Protein AF-A0A7Y5GIV8-F1 (afdb_monomer_lite)

Sequence (76 aa):
MAGPQRQIFTSESVTEGHPDKIADQISDGVLDAVMKDDPTGRVACEVLVTTGMCIVAGEITTHTYIDVPKLARSII

Secondary structure (DSSP, 8-state):
-PPPPPPP-------TTSHHHHHHHHHHHHHHHHHHH-TT-EEEEEEEEETTEEEEEEEEE-SS---HH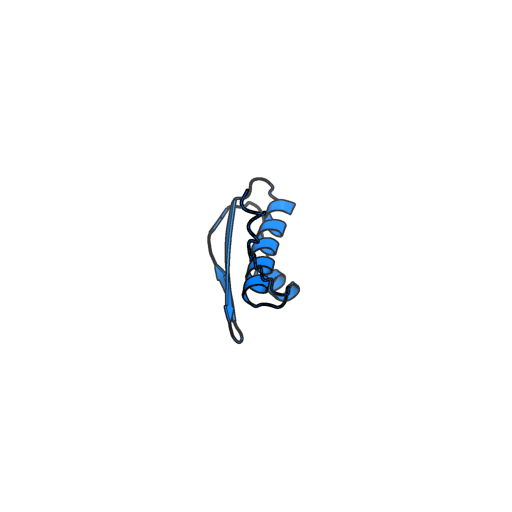HHHHHH-

pLDDT: mean 95.67, std 7.69, range [54.5, 98.81]

Radius of gyration: 18.65 Å; chains: 1; bounding box: 34×22×65 Å

Structure (mmCIF, N/CA/C/O backbone):
data_AF-A0A7Y5GIV8-F1
#
_entry.id   AF-A0A7Y5GIV8-F1
#
loop_
_atom_site.group_PDB
_atom_site.id
_atom_site.type_symbol
_atom_site.label_atom_id
_atom_site.label_alt_id
_atom_site.label_comp_id
_atom_site.label_asym_id
_atom_site.label_entity_id
_atom_site.label_seq_id
_atom_site.pdbx_PDB_ins_code
_atom_site.Cartn_x
_atom_site.Cartn_y
_atom_site.Cartn_z
_atom_site.occupancy
_atom_site.B_iso_or_equiv
_atom_site.auth_seq_id
_atom_site.auth_comp_id
_atom_site.auth_asym_id
_atom_site.auth_atom_id
_atom_site.pdbx_PDB_model_num
ATOM 1 N N . MET A 1 1 ? 7.282 12.550 51.047 1.00 54.50 1 MET A N 1
ATOM 2 C CA . MET A 1 1 ? 7.777 12.142 49.715 1.00 54.50 1 MET A CA 1
ATOM 3 C C . MET A 1 1 ? 6.553 11.802 48.886 1.00 54.50 1 MET A C 1
ATOM 5 O O . MET A 1 1 ? 5.781 10.962 49.329 1.00 54.50 1 MET A O 1
ATOM 9 N N . ALA A 1 2 ? 6.289 12.525 47.796 1.00 65.12 2 ALA A N 1
ATOM 10 C CA . ALA A 1 2 ? 5.141 12.221 46.941 1.00 65.12 2 ALA A CA 1
ATOM 11 C C . ALA A 1 2 ? 5.352 10.837 46.303 1.00 65.12 2 ALA A C 1
ATOM 13 O O . ALA A 1 2 ? 6.434 10.567 45.786 1.00 65.12 2 ALA A O 1
ATOM 14 N N . GLY A 1 3 ? 4.360 9.948 46.419 1.00 74.25 3 GLY A N 1
ATOM 15 C CA . GLY A 1 3 ? 4.403 8.618 45.807 1.00 74.25 3 GLY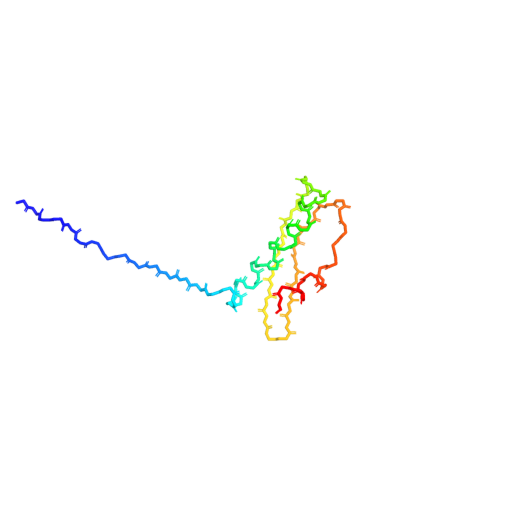 A CA 1
ATOM 16 C C . GLY A 1 3 ? 4.456 8.695 44.273 1.00 74.25 3 GLY A C 1
ATOM 17 O O . GLY A 1 3 ? 4.196 9.761 43.710 1.00 74.25 3 GLY A O 1
ATOM 18 N N . PRO A 1 4 ? 4.794 7.593 43.582 1.00 75.12 4 PRO A N 1
ATOM 19 C CA . PRO A 1 4 ? 4.903 7.588 42.126 1.00 75.12 4 PRO A CA 1
ATOM 20 C C . PRO A 1 4 ? 3.591 8.056 41.476 1.00 75.12 4 PRO A C 1
ATOM 22 O O . PRO A 1 4 ? 2.513 7.552 41.800 1.00 75.12 4 PRO A O 1
ATOM 25 N N . GLN A 1 5 ? 3.678 9.026 40.561 1.00 78.81 5 GLN A N 1
ATOM 26 C CA . GLN A 1 5 ? 2.536 9.464 39.758 1.00 78.81 5 GLN A CA 1
ATOM 27 C C . GLN A 1 5 ? 2.091 8.318 38.840 1.00 78.81 5 GLN A C 1
ATOM 29 O O . GLN A 1 5 ? 2.858 7.857 37.998 1.00 78.81 5 GLN A O 1
ATOM 34 N N . ARG A 1 6 ? 0.838 7.868 38.976 1.00 81.50 6 ARG A N 1
ATOM 35 C CA . ARG A 1 6 ? 0.203 6.995 37.980 1.00 81.50 6 ARG A CA 1
ATOM 36 C C . ARG A 1 6 ? -0.107 7.821 36.734 1.00 81.50 6 ARG A C 1
ATOM 38 O O . ARG A 1 6 ? -0.922 8.737 36.801 1.00 81.50 6 ARG A O 1
ATOM 45 N N . GLN A 1 7 ? 0.521 7.481 35.614 1.00 87.88 7 GLN A N 1
ATOM 46 C CA . GLN A 1 7 ? 0.130 7.971 34.294 1.00 87.88 7 GLN A CA 1
ATOM 47 C C . GLN A 1 7 ? -0.861 6.997 33.658 1.00 87.88 7 GLN A C 1
ATOM 49 O O . GLN A 1 7 ? -0.684 5.782 33.743 1.00 87.88 7 GLN A O 1
ATOM 54 N N . ILE A 1 8 ? -1.907 7.537 33.032 1.00 92.19 8 ILE A N 1
ATOM 55 C CA . ILE A 1 8 ? -2.828 6.770 32.193 1.00 92.19 8 ILE A CA 1
ATOM 56 C C . ILE A 1 8 ? -2.361 6.943 30.749 1.00 92.19 8 ILE A C 1
ATOM 58 O O . ILE A 1 8 ? -2.259 8.070 30.269 1.00 92.19 8 ILE A O 1
ATOM 62 N N . PHE A 1 9 ? -2.068 5.828 30.085 1.00 95.62 9 PHE A N 1
ATOM 63 C CA . PHE A 1 9 ? -1.696 5.767 28.676 1.00 95.62 9 PHE A CA 1
ATOM 64 C C . PHE A 1 9 ? -2.671 4.841 27.954 1.00 95.62 9 PHE A C 1
ATOM 66 O O . PHE A 1 9 ? -2.952 3.744 28.440 1.00 95.62 9 PHE A O 1
ATOM 73 N N . THR A 1 10 ? -3.152 5.276 26.794 1.00 95.62 10 THR A N 1
ATOM 74 C CA . THR A 1 10 ? -4.052 4.500 25.941 1.00 95.62 10 THR A CA 1
ATOM 75 C C . THR A 1 10 ? -3.478 4.458 24.532 1.00 95.62 10 THR A C 1
ATOM 77 O O . THR A 1 10 ? -2.878 5.426 24.070 1.00 95.62 10 THR A O 1
ATOM 80 N N . SER A 1 11 ? -3.672 3.332 23.857 1.00 97.50 11 SER A N 1
ATOM 81 C CA . SER A 1 11 ? -3.331 3.109 22.456 1.00 97.50 11 SER A CA 1
ATOM 82 C C . SER A 1 11 ? -4.462 2.310 21.812 1.00 97.50 11 SER A C 1
ATOM 84 O O . SER A 1 11 ? -5.204 1.614 22.508 1.00 97.50 11 SER A O 1
ATOM 86 N N . GLU A 1 12 ? -4.597 2.430 20.499 1.00 98.25 12 GLU A N 1
ATOM 87 C CA . GLU A 1 12 ? -5.570 1.704 19.694 1.00 98.25 12 GLU A CA 1
ATOM 88 C C . GLU A 1 12 ? -4.884 1.043 18.498 1.00 98.25 12 GLU A C 1
ATOM 90 O O . GLU A 1 12 ? -3.736 1.341 18.165 1.00 98.25 12 GLU A O 1
ATOM 95 N N . SER A 1 13 ? -5.593 0.112 17.874 1.00 98.00 13 SER A N 1
ATOM 96 C CA . SER A 1 13 ? -5.178 -0.565 16.654 1.00 98.00 13 SER A CA 1
ATOM 97 C C . SER A 1 13 ? -6.422 -0.911 15.848 1.00 98.00 13 SER A C 1
ATOM 99 O O . SER A 1 13 ? -7.529 -0.982 16.387 1.00 98.00 13 SER A O 1
ATOM 101 N N . VAL A 1 14 ? -6.231 -1.157 14.562 1.00 98.31 14 VAL A N 1
ATOM 102 C CA . VAL A 1 14 ? -7.274 -1.611 13.650 1.00 98.31 14 VAL A CA 1
ATOM 103 C C . VAL A 1 14 ? -6.818 -2.895 12.969 1.00 98.31 14 VAL A C 1
ATOM 105 O O . VAL A 1 14 ? -5.627 -3.194 12.898 1.00 98.31 14 VAL A O 1
ATOM 108 N N . THR A 1 15 ? -7.776 -3.688 12.504 1.00 98.06 15 THR A N 1
ATOM 109 C CA . THR A 1 15 ? -7.470 -4.933 11.788 1.00 98.06 15 THR A CA 1
ATOM 110 C C . THR A 1 15 ? -6.971 -4.642 10.373 1.00 98.06 15 THR A C 1
ATOM 112 O O . THR A 1 15 ? -7.190 -3.552 9.844 1.00 98.06 15 THR A O 1
ATOM 115 N N . GLU A 1 16 ? -6.356 -5.635 9.735 1.00 97.38 16 GLU A N 1
ATOM 116 C CA . GLU A 1 16 ? -5.934 -5.567 8.328 1.00 97.38 16 GLU A CA 1
ATOM 117 C C . GLU A 1 16 ? -7.088 -5.243 7.361 1.00 97.38 16 GLU A C 1
ATOM 119 O O . GLU A 1 16 ? -6.861 -4.644 6.318 1.00 97.38 16 GLU A O 1
ATOM 124 N N . GLY A 1 17 ? -8.333 -5.565 7.732 1.00 97.44 17 GLY A N 1
ATOM 125 C CA . GLY A 1 17 ? -9.527 -5.258 6.941 1.00 97.44 17 GLY A CA 1
ATOM 126 C C . GLY A 1 17 ? -10.055 -3.828 7.095 1.00 97.44 17 GLY A C 1
ATOM 127 O O . GLY A 1 17 ? -11.034 -3.470 6.439 1.00 97.44 17 GLY A O 1
ATOM 128 N N . HIS A 1 18 ? -9.467 -3.004 7.969 1.00 98.50 18 HIS A N 1
ATOM 129 C CA . HIS A 1 18 ? -9.825 -1.588 8.054 1.00 98.50 18 HIS A CA 1
ATOM 130 C C . HIS A 1 18 ? -9.489 -0.892 6.725 1.00 98.50 18 HIS A C 1
ATOM 132 O O . HIS A 1 18 ? -8.400 -1.131 6.209 1.00 98.50 18 HIS A O 1
ATOM 138 N N . PRO A 1 19 ? -10.354 -0.021 6.168 1.00 98.12 19 PRO A N 1
ATOM 139 C CA . PRO A 1 19 ? -10.127 0.589 4.853 1.00 98.12 19 PRO A CA 1
ATOM 140 C C . PRO A 1 19 ? -8.763 1.280 4.739 1.00 98.12 19 PRO A C 1
ATOM 142 O O . PRO A 1 19 ? -8.068 1.066 3.751 1.00 98.12 19 PRO A O 1
ATOM 145 N N . ASP A 1 20 ? -8.330 2.000 5.777 1.00 98.31 20 ASP A N 1
ATOM 146 C CA . ASP A 1 20 ? -6.991 2.606 5.801 1.00 98.31 20 ASP A CA 1
ATOM 147 C C . ASP A 1 20 ? -5.878 1.549 5.713 1.00 98.31 20 ASP A C 1
ATOM 149 O O . ASP A 1 20 ? -4.908 1.730 4.990 1.00 98.31 20 ASP A O 1
ATOM 153 N N . LYS A 1 21 ? -6.033 0.398 6.381 1.00 98.31 21 LYS A N 1
ATOM 154 C CA . LYS A 1 21 ? -5.050 -0.693 6.315 1.00 98.31 21 LYS A CA 1
ATOM 155 C C . LYS A 1 21 ? -5.105 -1.485 5.020 1.00 98.31 21 LYS A C 1
ATOM 157 O O . LYS A 1 21 ? -4.084 -2.038 4.624 1.00 98.31 21 LYS A O 1
ATOM 162 N N . ILE A 1 22 ? -6.244 -1.523 4.337 1.00 98.44 22 ILE A N 1
ATOM 163 C CA . ILE A 1 22 ? -6.324 -2.044 2.969 1.00 98.44 22 ILE A CA 1
ATOM 164 C C . ILE A 1 22 ? -5.596 -1.103 2.004 1.00 98.44 22 ILE A C 1
ATOM 166 O O . ILE A 1 22 ? -4.855 -1.580 1.149 1.00 98.44 22 ILE A O 1
ATOM 170 N N . ALA A 1 23 ? -5.758 0.215 2.156 1.00 98.69 23 ALA A N 1
ATOM 171 C CA . ALA A 1 23 ? -5.006 1.190 1.370 1.00 98.69 23 ALA A CA 1
ATOM 172 C C . ALA A 1 23 ? -3.491 1.031 1.587 1.00 98.69 23 ALA A C 1
ATOM 174 O O . ALA A 1 23 ? -2.778 0.869 0.597 1.00 98.69 23 ALA A O 1
ATOM 175 N N . ASP A 1 24 ? -3.043 0.946 2.849 1.00 98.62 24 ASP A N 1
ATOM 176 C CA . ASP A 1 24 ? -1.638 0.696 3.214 1.00 98.62 24 ASP A CA 1
ATOM 177 C C . ASP A 1 24 ? -1.097 -0.591 2.559 1.00 98.62 24 ASP A C 1
ATOM 179 O O . ASP A 1 24 ? -0.028 -0.597 1.952 1.00 98.62 24 ASP A O 1
ATOM 183 N N . GLN A 1 25 ? -1.853 -1.694 2.626 1.00 98.69 25 GLN A N 1
ATOM 184 C CA . GLN A 1 25 ? -1.434 -2.969 2.032 1.00 98.69 25 GLN A CA 1
ATOM 185 C C . GLN A 1 25 ? -1.300 -2.893 0.509 1.00 98.69 25 GLN A C 1
ATOM 187 O O . GLN A 1 25 ? -0.375 -3.474 -0.055 1.00 98.69 25 GLN A O 1
ATOM 192 N N . ILE A 1 26 ? -2.203 -2.187 -0.176 1.00 98.69 26 ILE A N 1
ATOM 193 C CA . ILE A 1 26 ? -2.124 -2.016 -1.631 1.00 98.69 26 ILE A CA 1
ATOM 194 C C . ILE A 1 26 ? -0.937 -1.120 -2.002 1.00 98.69 26 ILE A C 1
ATOM 196 O O . ILE A 1 26 ? -0.217 -1.454 -2.947 1.00 98.69 26 ILE A O 1
ATOM 200 N N . SER A 1 27 ? -0.701 -0.018 -1.278 1.00 98.69 27 SER A N 1
ATOM 201 C CA . SER A 1 27 ? 0.458 0.849 -1.529 1.00 98.69 27 SER A CA 1
ATOM 202 C C . SER A 1 27 ? 1.774 0.101 -1.318 1.00 98.69 27 SER A C 1
ATOM 204 O O . SER A 1 27 ? 2.648 0.161 -2.187 1.00 98.69 27 SER A O 1
ATOM 206 N N . ASP A 1 28 ? 1.881 -0.677 -0.237 1.00 98.62 28 ASP A N 1
ATOM 207 C CA . ASP A 1 28 ? 3.067 -1.486 0.061 1.00 98.62 28 ASP A CA 1
ATOM 208 C C . ASP A 1 28 ? 3.233 -2.636 -0.937 1.00 98.62 28 ASP A C 1
ATOM 210 O O . ASP A 1 28 ? 4.341 -2.904 -1.386 1.00 98.62 28 ASP A O 1
ATOM 214 N N . GLY A 1 29 ? 2.144 -3.257 -1.398 1.00 98.44 29 GLY A N 1
ATOM 215 C CA . GLY A 1 29 ? 2.211 -4.276 -2.446 1.00 98.44 29 GLY A CA 1
ATOM 216 C C . GLY A 1 29 ? 2.783 -3.740 -3.764 1.00 98.44 29 GLY A C 1
ATOM 217 O O . GLY A 1 29 ? 3.543 -4.435 -4.443 1.00 98.44 29 GLY A O 1
ATOM 218 N N . VAL A 1 30 ? 2.466 -2.492 -4.130 1.00 98.50 30 VAL A N 1
ATOM 219 C CA . VAL A 1 30 ? 3.086 -1.828 -5.291 1.00 98.50 30 VAL A CA 1
ATOM 220 C C 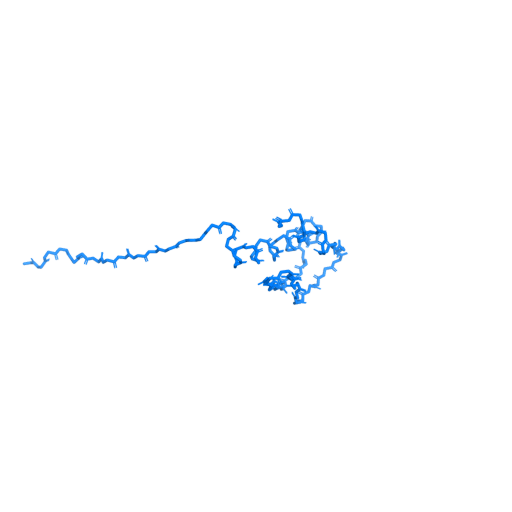. VAL A 1 30 ? 4.572 -1.568 -5.039 1.00 98.50 30 VAL A C 1
ATOM 222 O O . VAL A 1 30 ? 5.384 -1.832 -5.929 1.00 98.50 30 VAL A O 1
ATOM 225 N N . LEU A 1 31 ? 4.940 -1.090 -3.846 1.00 98.56 31 LEU A N 1
ATOM 226 C CA . LEU A 1 31 ? 6.339 -0.912 -3.454 1.00 98.56 31 LEU A CA 1
ATOM 227 C C . LEU A 1 31 ? 7.113 -2.234 -3.548 1.00 98.56 31 LEU A C 1
ATOM 229 O O . LEU A 1 31 ? 8.152 -2.273 -4.202 1.00 98.56 31 LEU A O 1
ATOM 233 N N . ASP A 1 32 ? 6.588 -3.316 -2.982 1.00 98.44 32 ASP A N 1
ATOM 234 C CA . ASP A 1 32 ? 7.204 -4.645 -3.000 1.00 98.44 32 ASP A CA 1
ATOM 235 C C . ASP A 1 32 ? 7.406 -5.161 -4.426 1.00 98.44 32 ASP A C 1
ATOM 237 O O . ASP A 1 32 ? 8.472 -5.684 -4.761 1.00 98.44 32 ASP A O 1
ATOM 241 N N . ALA A 1 33 ? 6.407 -4.979 -5.295 1.00 98.00 33 ALA A N 1
ATOM 242 C CA . ALA A 1 33 ? 6.507 -5.361 -6.699 1.00 98.00 33 ALA A CA 1
ATOM 243 C C . ALA A 1 33 ? 7.610 -4.585 -7.438 1.00 98.00 33 ALA A C 1
ATOM 245 O O . ALA A 1 33 ? 8.302 -5.172 -8.270 1.00 98.00 33 ALA A O 1
ATOM 246 N N . VAL A 1 34 ? 7.820 -3.300 -7.118 1.00 98.50 34 VAL A N 1
ATOM 247 C CA . VAL A 1 34 ? 8.966 -2.532 -7.635 1.00 98.50 34 VAL A CA 1
ATOM 248 C C . VAL A 1 34 ? 10.270 -3.065 -7.046 1.00 98.50 34 VAL A C 1
ATOM 250 O O . VAL A 1 34 ? 11.157 -3.450 -7.803 1.00 98.50 34 VAL A O 1
ATOM 253 N N . MET A 1 35 ? 10.383 -3.120 -5.716 1.00 98.31 35 MET A N 1
ATOM 254 C CA . MET A 1 35 ? 11.625 -3.453 -5.003 1.00 98.31 35 MET A CA 1
ATOM 255 C C . MET A 1 35 ? 12.155 -4.846 -5.343 1.00 98.31 35 MET A C 1
ATOM 257 O O . MET A 1 35 ? 13.364 -5.075 -5.300 1.00 98.31 35 MET A O 1
ATOM 261 N N . LYS A 1 36 ? 11.262 -5.775 -5.697 1.00 97.88 36 LYS A N 1
ATOM 262 C CA . LYS A 1 36 ? 11.616 -7.132 -6.112 1.00 97.88 36 LYS A CA 1
ATOM 263 C C . LYS A 1 36 ? 12.509 -7.160 -7.355 1.00 97.88 36 LYS A C 1
ATOM 265 O O . LYS A 1 36 ? 13.466 -7.932 -7.383 1.00 97.88 36 LYS A O 1
ATOM 270 N N . ASP A 1 37 ? 12.190 -6.348 -8.359 1.00 96.81 37 ASP A N 1
ATOM 271 C CA . ASP A 1 37 ? 12.832 -6.398 -9.680 1.00 96.81 37 ASP A CA 1
ATOM 272 C C . ASP A 1 37 ? 13.700 -5.151 -9.967 1.00 96.81 37 ASP A C 1
ATOM 274 O O . ASP A 1 37 ? 14.622 -5.209 -10.781 1.00 96.81 37 ASP A O 1
ATOM 278 N N . ASP A 1 38 ? 13.461 -4.041 -9.262 1.00 98.25 38 ASP A N 1
ATOM 279 C CA . ASP A 1 38 ? 14.219 -2.786 -9.332 1.00 98.25 38 ASP A CA 1
ATOM 280 C C . ASP A 1 38 ? 14.448 -2.199 -7.922 1.00 98.25 38 ASP A C 1
ATOM 282 O O . ASP A 1 38 ? 13.712 -1.312 -7.474 1.00 98.25 38 ASP A O 1
ATOM 286 N N . PRO A 1 39 ? 15.508 -2.641 -7.216 1.00 97.56 39 PRO A N 1
ATOM 287 C CA . PRO A 1 39 ? 15.838 -2.164 -5.868 1.00 97.56 39 PRO A CA 1
ATOM 288 C C . PRO A 1 39 ? 16.185 -0.670 -5.774 1.00 97.56 39 PRO A C 1
ATOM 290 O O . PRO A 1 39 ? 16.343 -0.143 -4.675 1.00 97.56 39 PRO A O 1
ATOM 293 N N . THR A 1 40 ? 16.369 0.012 -6.909 1.00 98.00 40 THR A N 1
ATOM 294 C CA . THR A 1 40 ? 16.651 1.456 -6.975 1.00 98.00 40 THR A CA 1
ATOM 295 C C 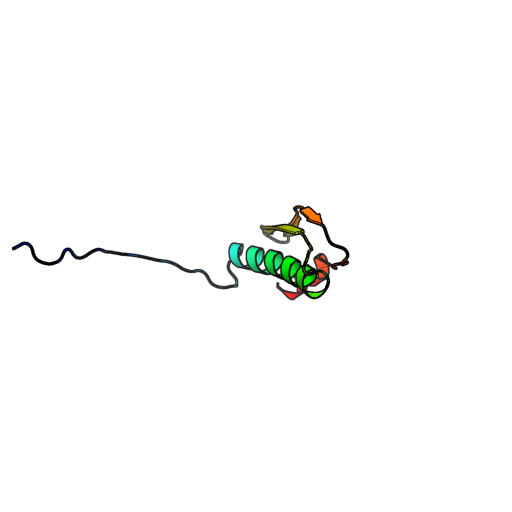. THR A 1 40 ? 15.446 2.285 -7.414 1.00 98.00 40 THR A C 1
ATOM 297 O O . THR A 1 40 ? 15.550 3.513 -7.523 1.00 98.00 40 THR A O 1
ATOM 300 N N . GLY A 1 41 ? 14.311 1.626 -7.661 1.00 98.06 41 GLY A N 1
ATOM 301 C CA . GLY A 1 41 ? 13.057 2.267 -8.008 1.00 98.06 41 GLY A CA 1
ATOM 302 C C . GLY A 1 41 ? 12.615 3.259 -6.932 1.00 98.06 41 GLY A C 1
ATOM 303 O O . GLY A 1 41 ? 12.932 3.132 -5.750 1.00 98.06 41 GLY A O 1
ATOM 304 N N . ARG A 1 42 ? 11.879 4.288 -7.342 1.00 98.50 42 ARG A N 1
ATOM 305 C CA . ARG A 1 42 ? 11.295 5.283 -6.434 1.00 98.50 42 ARG A CA 1
ATOM 306 C C . ARG A 1 42 ? 9.786 5.179 -6.502 1.00 98.50 42 ARG A C 1
ATOM 308 O O . ARG A 1 42 ? 9.227 5.274 -7.593 1.00 98.50 42 ARG A O 1
ATOM 315 N N . VAL A 1 43 ? 9.153 5.000 -5.348 1.00 98.56 43 VAL A N 1
ATOM 316 C CA . VAL A 1 43 ? 7.714 4.757 -5.233 1.00 98.56 43 VAL A CA 1
ATOM 317 C C . VAL A 1 43 ? 7.130 5.730 -4.220 1.00 98.56 43 VAL A C 1
ATOM 319 O O . VAL A 1 43 ? 7.486 5.690 -3.046 1.00 98.56 43 VAL A O 1
ATOM 322 N N . ALA A 1 44 ? 6.239 6.593 -4.690 1.00 98.62 44 ALA A N 1
ATOM 323 C CA . ALA A 1 44 ? 5.300 7.353 -3.878 1.00 98.62 44 ALA A CA 1
ATOM 324 C C . ALA A 1 44 ? 3.894 6.929 -4.327 1.00 98.62 44 ALA A C 1
ATOM 326 O O . ALA A 1 44 ? 3.299 7.561 -5.193 1.00 98.62 44 ALA A O 1
ATOM 327 N N . CYS A 1 45 ? 3.437 5.772 -3.838 1.00 98.56 45 CYS A N 1
ATOM 328 C CA . CYS A 1 45 ? 2.159 5.168 -4.214 1.00 98.56 45 CYS A CA 1
ATOM 329 C C . CYS A 1 45 ? 1.107 5.508 -3.159 1.00 98.56 45 CYS A C 1
ATOM 331 O O . CYS A 1 45 ? 1.273 5.154 -1.996 1.00 98.56 45 CYS A O 1
ATOM 333 N N . GLU A 1 46 ? 0.028 6.156 -3.580 1.00 98.69 46 GLU A N 1
ATOM 334 C CA . GLU A 1 46 ? -1.081 6.571 -2.727 1.00 98.69 46 GLU A CA 1
ATOM 335 C C . GLU A 1 46 ? -2.345 5.809 -3.123 1.00 98.69 46 GLU A C 1
ATOM 337 O O . GLU A 1 46 ? -2.644 5.645 -4.313 1.00 98.69 46 GLU A O 1
ATOM 342 N N . VAL A 1 47 ? -3.115 5.357 -2.131 1.00 98.81 47 VAL A N 1
ATOM 343 C CA . VAL A 1 47 ? -4.318 4.553 -2.365 1.00 98.81 47 VAL A CA 1
ATOM 344 C C . VAL A 1 47 ? -5.515 5.151 -1.640 1.00 98.81 47 VAL A C 1
ATOM 346 O O . VAL A 1 47 ? -5.493 5.374 -0.434 1.00 98.81 47 VAL A O 1
ATOM 349 N N . LEU A 1 48 ? -6.601 5.371 -2.384 1.00 98.69 48 LEU A N 1
ATOM 350 C CA . LEU A 1 48 ? -7.899 5.756 -1.837 1.00 98.69 48 LEU A CA 1
ATOM 351 C C . LEU A 1 48 ? -8.902 4.637 -2.097 1.00 98.69 48 LEU A C 1
ATOM 353 O O . LEU A 1 48 ? -9.159 4.271 -3.248 1.00 98.69 48 LEU A O 1
ATOM 357 N N . VAL A 1 49 ? -9.516 4.131 -1.028 1.00 98.38 49 VAL A N 1
ATOM 358 C CA . VAL A 1 49 ? -10.577 3.121 -1.101 1.00 98.38 49 VAL A CA 1
ATOM 359 C C . VAL A 1 49 ? -11.908 3.684 -0.621 1.00 98.38 49 VAL A C 1
ATOM 361 O O . VAL A 1 49 ? -11.996 4.407 0.369 1.00 98.38 49 VAL A O 1
ATOM 364 N N . THR A 1 50 ? -12.973 3.356 -1.342 1.00 98.25 50 THR A N 1
ATOM 365 C CA . THR A 1 50 ? -14.349 3.668 -0.951 1.00 98.25 50 THR A CA 1
ATOM 366 C C . THR A 1 50 ? -15.309 2.655 -1.576 1.00 98.25 50 THR A C 1
ATOM 368 O O . THR A 1 50 ? -14.891 1.689 -2.218 1.00 98.25 50 THR A O 1
ATOM 371 N N . THR A 1 51 ? -16.614 2.823 -1.376 1.00 98.12 51 THR A N 1
ATOM 372 C CA . THR A 1 51 ? -17.627 1.875 -1.849 1.00 98.12 51 THR A CA 1
ATOM 373 C C . THR A 1 51 ? -17.508 1.630 -3.355 1.00 98.12 51 THR A C 1
ATOM 375 O O . THR A 1 51 ? -17.762 2.514 -4.169 1.00 98.12 51 THR A O 1
ATOM 378 N N . GLY A 1 52 ? -17.140 0.398 -3.720 1.00 96.94 52 GLY A N 1
ATOM 379 C CA . GLY A 1 52 ? -17.023 -0.040 -5.112 1.00 96.94 52 GLY A CA 1
ATOM 380 C C . GLY A 1 52 ? -15.833 0.544 -5.879 1.00 96.94 52 GLY A C 1
ATOM 381 O O . GLY A 1 52 ? -15.786 0.393 -7.099 1.00 96.94 52 GLY A O 1
ATOM 382 N N . MET A 1 53 ? -14.886 1.204 -5.205 1.00 98.00 53 MET A N 1
ATOM 383 C CA . MET A 1 53 ? -13.793 1.911 -5.867 1.00 98.00 53 MET A CA 1
ATOM 384 C C . MET A 1 53 ? -12.473 1.791 -5.101 1.00 98.00 53 MET A C 1
ATOM 386 O O . MET A 1 53 ? -12.418 1.967 -3.888 1.00 98.00 53 MET A O 1
ATOM 390 N N . CYS A 1 54 ? -11.405 1.542 -5.855 1.00 98.25 54 CYS A N 1
ATOM 391 C CA . CYS A 1 54 ? -10.020 1.602 -5.406 1.00 98.25 54 CYS A CA 1
ATOM 392 C C . CYS A 1 54 ? -9.253 2.449 -6.423 1.00 98.25 54 CYS A C 1
ATOM 394 O O . CYS A 1 54 ? -9.168 2.077 -7.596 1.00 98.25 54 CYS A O 1
ATOM 396 N N . ILE A 1 55 ? -8.740 3.594 -5.987 1.00 98.56 55 ILE A N 1
ATOM 397 C CA . ILE A 1 55 ? -7.919 4.492 -6.798 1.00 98.56 55 ILE A CA 1
ATOM 398 C C . ILE A 1 55 ? -6.477 4.320 -6.340 1.00 98.56 55 ILE A C 1
ATOM 400 O O . ILE A 1 55 ? -6.187 4.527 -5.167 1.00 98.56 55 ILE A O 1
ATOM 404 N N . VAL A 1 56 ? -5.594 3.965 -7.271 1.00 98.44 56 VAL A N 1
ATOM 405 C CA . VAL A 1 56 ? -4.144 3.957 -7.055 1.00 98.44 56 VAL A 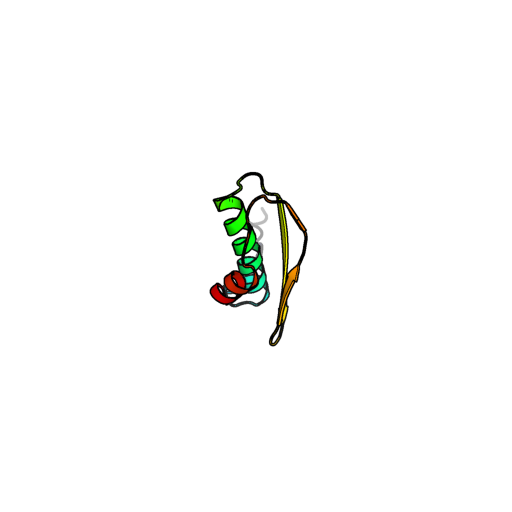CA 1
ATOM 406 C C . VAL A 1 56 ? -3.553 5.129 -7.831 1.00 98.44 56 VAL A C 1
ATOM 408 O O . VAL A 1 56 ? -3.818 5.268 -9.028 1.00 98.44 56 VAL A O 1
ATOM 411 N N . ALA A 1 57 ? -2.808 5.990 -7.146 1.00 98.50 57 ALA A N 1
ATOM 412 C CA . ALA A 1 57 ? -2.262 7.238 -7.671 1.00 98.50 57 ALA A CA 1
ATOM 413 C C . ALA A 1 57 ? -0.840 7.495 -7.138 1.00 98.50 57 ALA A C 1
ATOM 415 O O . ALA A 1 57 ? -0.310 6.712 -6.354 1.00 98.50 57 ALA A O 1
ATOM 416 N N . GLY A 1 58 ? -0.230 8.596 -7.580 1.00 97.69 58 GLY A N 1
ATOM 417 C CA . GLY A 1 58 ? 1.109 9.024 -7.174 1.00 97.69 58 GLY A CA 1
ATOM 418 C C . GLY A 1 58 ? 2.166 8.800 -8.255 1.00 97.69 58 GLY A C 1
ATOM 419 O O . GLY A 1 58 ? 1.850 8.637 -9.438 1.00 97.69 58 GLY A O 1
ATOM 420 N N . GLU A 1 59 ? 3.435 8.815 -7.856 1.00 98.69 59 GLU A N 1
ATOM 421 C CA . GLU A 1 59 ? 4.577 8.808 -8.764 1.00 98.69 59 GLU A CA 1
ATOM 422 C C . GLU A 1 59 ? 5.459 7.579 -8.555 1.00 98.69 59 GLU A C 1
ATOM 424 O O . GLU A 1 59 ? 5.997 7.327 -7.475 1.00 98.69 59 GLU A O 1
ATOM 429 N N . ILE A 1 60 ? 5.672 6.833 -9.639 1.00 98.38 60 ILE A N 1
ATOM 430 C CA . ILE A 1 60 ? 6.541 5.659 -9.656 1.00 98.38 60 ILE A CA 1
ATOM 431 C C . ILE A 1 60 ? 7.592 5.863 -10.742 1.00 98.38 60 ILE A C 1
ATOM 433 O O . ILE A 1 60 ? 7.270 6.044 -11.915 1.00 98.38 60 ILE A O 1
ATOM 437 N N . THR A 1 61 ? 8.867 5.834 -10.357 1.00 98.50 61 THR A N 1
ATOM 438 C CA . THR A 1 61 ? 9.989 5.743 -11.298 1.00 98.50 61 THR A CA 1
ATOM 439 C C . THR A 1 61 ? 10.650 4.386 -11.138 1.00 98.50 61 THR A C 1
ATOM 441 O O . THR A 1 61 ? 11.299 4.140 -10.126 1.00 98.50 61 THR A O 1
ATOM 444 N N . THR A 1 62 ? 10.503 3.519 -12.135 1.00 98.38 62 THR A N 1
ATOM 445 C CA . THR A 1 62 ? 11.093 2.178 -12.132 1.00 98.38 62 THR A CA 1
ATOM 446 C C . THR A 1 62 ? 11.307 1.666 -13.556 1.00 98.38 62 THR A C 1
ATOM 448 O O . THR A 1 62 ? 10.699 2.173 -14.502 1.00 98.38 62 THR A O 1
ATOM 451 N N . HIS A 1 63 ? 12.162 0.657 -13.709 1.00 97.06 63 HIS A N 1
ATOM 452 C CA . HIS A 1 63 ? 12.303 -0.130 -14.937 1.00 97.06 63 HIS A CA 1
ATOM 453 C C . HIS A 1 63 ? 11.331 -1.320 -15.030 1.00 97.06 63 HIS A C 1
ATOM 455 O O . HIS A 1 63 ? 11.234 -1.947 -16.087 1.00 97.06 63 HIS A O 1
ATOM 461 N N . THR A 1 64 ? 10.605 -1.621 -13.954 1.00 96.00 64 THR A N 1
ATOM 462 C CA . THR A 1 64 ? 9.666 -2.745 -13.863 1.00 96.00 64 THR A CA 1
ATOM 463 C C . THR A 1 64 ? 8.277 -2.360 -14.374 1.00 96.00 64 THR A C 1
ATOM 465 O O . THR A 1 64 ? 7.828 -1.225 -14.224 1.00 96.00 64 THR A O 1
ATOM 468 N N . TYR A 1 65 ? 7.555 -3.318 -14.957 1.00 97.00 65 TYR A N 1
ATOM 469 C CA . TYR A 1 65 ? 6.128 -3.166 -15.245 1.00 97.00 65 TYR A CA 1
ATOM 470 C C . TYR A 1 65 ? 5.293 -3.890 -14.189 1.00 97.00 65 TYR A C 1
ATOM 472 O O . TYR A 1 65 ? 5.535 -5.061 -13.903 1.00 97.00 65 TYR A O 1
ATOM 480 N N . ILE A 1 66 ? 4.278 -3.211 -13.655 1.00 96.75 66 ILE A N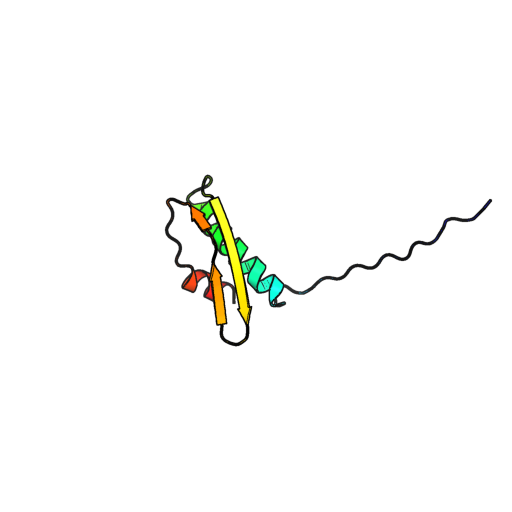 1
ATOM 481 C CA . ILE A 1 66 ? 3.395 -3.748 -12.617 1.00 96.75 66 ILE A CA 1
ATOM 482 C C . ILE A 1 66 ? 1.951 -3.656 -13.101 1.00 96.75 66 ILE A C 1
ATOM 484 O O . ILE A 1 66 ? 1.461 -2.578 -13.440 1.00 96.75 66 ILE A O 1
ATOM 488 N N . ASP A 1 67 ? 1.248 -4.788 -13.093 1.00 97.81 67 ASP A N 1
ATOM 489 C CA . ASP A 1 67 ? -0.201 -4.835 -13.305 1.00 97.81 67 ASP A CA 1
ATOM 490 C C . ASP A 1 67 ? -0.914 -4.435 -12.004 1.00 97.81 67 ASP A C 1
ATOM 492 O O . ASP A 1 67 ? -1.315 -5.274 -11.192 1.00 97.81 67 ASP A O 1
ATOM 496 N N . VAL A 1 68 ? -1.009 -3.122 -11.786 1.00 97.94 68 VAL A N 1
ATOM 497 C CA . VAL A 1 68 ? -1.570 -2.529 -10.563 1.00 97.94 68 VAL A CA 1
ATOM 498 C C . VAL A 1 68 ? -3.019 -2.973 -10.307 1.00 97.94 68 VAL A C 1
ATOM 500 O O . VAL A 1 68 ? -3.309 -3.374 -9.179 1.00 97.94 68 VAL A O 1
ATOM 503 N N . PRO A 1 69 ? -3.942 -2.987 -11.296 1.00 98.25 69 PRO A N 1
ATOM 504 C CA . PRO A 1 69 ? -5.302 -3.473 -11.063 1.00 98.25 69 PRO A CA 1
ATOM 505 C C . PRO A 1 69 ? -5.361 -4.932 -10.606 1.00 98.25 69 PRO A C 1
ATOM 507 O O . PRO A 1 69 ? -6.173 -5.266 -9.741 1.00 98.25 69 PRO A O 1
ATOM 510 N N . LYS A 1 70 ? -4.530 -5.812 -11.175 1.00 98.50 70 LYS A N 1
ATOM 511 C CA . LYS A 1 70 ? -4.475 -7.218 -10.759 1.00 98.50 70 LYS A CA 1
ATOM 512 C C . LYS A 1 70 ? -3.897 -7.367 -9.356 1.00 98.50 70 LYS A C 1
ATOM 514 O O . LYS A 1 70 ? -4.442 -8.140 -8.572 1.00 98.50 70 LYS A O 1
ATOM 519 N N . LEU A 1 71 ? -2.837 -6.624 -9.042 1.00 98.31 71 LEU A N 1
ATOM 520 C CA . LEU A 1 71 ? -2.207 -6.629 -7.724 1.00 98.31 71 LEU A CA 1
ATOM 521 C C . LEU A 1 71 ? -3.188 -6.166 -6.641 1.00 98.31 71 LEU A C 1
ATOM 523 O O . LEU A 1 71 ? -3.428 -6.907 -5.690 1.00 98.31 71 LEU A O 1
ATOM 527 N N . ALA A 1 72 ? -3.843 -5.018 -6.830 1.00 98.25 72 ALA A N 1
ATOM 528 C CA . ALA A 1 72 ? -4.821 -4.498 -5.873 1.00 98.25 72 ALA A CA 1
ATOM 529 C C . ALA A 1 72 ? -5.968 -5.494 -5.610 1.00 98.25 72 ALA A C 1
ATOM 531 O O . ALA A 1 72 ? -6.355 -5.714 -4.468 1.00 98.25 72 ALA A O 1
ATOM 532 N N . ARG A 1 73 ? -6.467 -6.171 -6.654 1.00 98.19 73 ARG A N 1
ATOM 533 C CA . ARG A 1 73 ? -7.511 -7.209 -6.535 1.00 98.19 73 ARG A CA 1
ATOM 534 C C . ARG A 1 73 ? -7.050 -8.519 -5.898 1.00 98.19 73 ARG A C 1
ATOM 536 O O . ARG A 1 73 ? -7.896 -9.347 -5.605 1.00 98.19 73 ARG A O 1
ATOM 543 N N . SER A 1 74 ? -5.745 -8.758 -5.786 1.00 98.06 74 SER A N 1
ATOM 544 C CA . SER A 1 74 ? -5.221 -9.933 -5.078 1.00 98.06 74 SER A CA 1
ATOM 545 C C . SER A 1 74 ? -5.044 -9.697 -3.580 1.00 98.06 74 SER A C 1
ATOM 547 O O . SER A 1 74 ? -4.896 -10.661 -2.837 1.00 98.06 74 SER A O 1
ATOM 549 N N . ILE A 1 75 ? -5.043 -8.428 -3.165 1.00 97.00 75 ILE A N 1
ATOM 550 C CA . ILE A 1 75 ? -4.935 -8.000 -1.767 1.00 97.00 75 ILE A CA 1
ATOM 551 C C . ILE A 1 75 ? -6.329 -7.863 -1.135 1.00 97.00 75 ILE A C 1
ATOM 553 O O . ILE A 1 75 ? -6.499 -8.211 0.029 1.00 97.00 75 ILE A O 1
ATOM 557 N N . ILE A 1 76 ? -7.312 -7.371 -1.902 1.00 91.50 76 ILE A N 1
ATOM 558 C CA . ILE A 1 76 ? -8.736 -7.293 -1.516 1.00 91.50 76 ILE A CA 1
ATOM 559 C C . ILE A 1 76 ? -9.399 -8.667 -1.637 1.00 91.50 76 ILE A C 1
ATOM 561 O O . ILE A 1 76 ? -10.137 -9.046 -0.701 1.00 91.50 76 ILE A O 1
#

Foldseek 3Di:
DDPDDDDDDDDDDDDCPDQVNLQVVLQVLVVCQQCVVPVPKDGPWGWDDDVVDIDIDDDIDGPDDDPSVVSSVVSD